Protein AF-A0A974X7M5-F1 (afdb_monomer_lite)

pLDDT: mean 91.16, std 11.38, range [59.94, 97.81]

Radius of gyration: 17.21 Å; chains: 1; bounding box: 49×20×52 Å

Structure (mmCIF, N/CA/C/O backbone):
data_AF-A0A974X7M5-F1
#
_entry.id   AF-A0A974X7M5-F1
#
loop_
_atom_site.group_PDB
_atom_site.id
_atom_site.type_symbol
_atom_site.label_atom_id
_atom_site.label_alt_id
_atom_site.label_comp_id
_atom_site.label_asym_id
_atom_site.label_entity_id
_atom_site.label_seq_id
_atom_site.pdbx_PDB_ins_code
_atom_site.Cartn_x
_atom_site.Cartn_y
_atom_site.Cartn_z
_atom_site.occupancy
_atom_site.B_iso_or_equiv
_atom_site.auth_seq_id
_atom_site.auth_comp_id
_atom_site.auth_asym_id
_atom_site.auth_atom_id
_atom_site.pdbx_PDB_model_num
ATOM 1 N N . MET A 1 1 ? 0.140 -9.125 0.142 1.00 68.38 1 MET A N 1
ATOM 2 C CA . MET A 1 1 ? 0.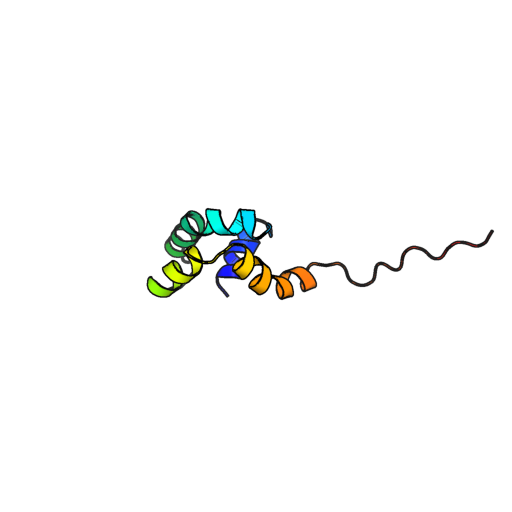330 -8.579 -1.226 1.00 68.38 1 MET A CA 1
ATOM 3 C C . MET A 1 1 ? -0.772 -7.573 -1.624 1.00 68.38 1 MET A C 1
ATOM 5 O O . MET A 1 1 ? -1.099 -7.461 -2.796 1.00 68.38 1 MET A O 1
ATOM 9 N N . ALA A 1 2 ? -1.320 -6.778 -0.691 1.00 94.25 2 ALA A N 1
ATOM 10 C CA . ALA A 1 2 ? -2.382 -5.806 -0.999 1.00 94.25 2 ALA A CA 1
ATOM 11 C C . ALA A 1 2 ? -1.856 -4.487 -1.597 1.00 94.25 2 ALA A C 1
ATOM 13 O O . ALA A 1 2 ? -2.405 -3.977 -2.568 1.00 94.25 2 ALA A O 1
ATOM 14 N N . LEU A 1 3 ? -0.733 -3.971 -1.076 1.00 96.19 3 LEU A N 1
ATOM 15 C CA . LEU A 1 3 ? -0.126 -2.719 -1.550 1.00 96.19 3 LEU A CA 1
ATOM 16 C C . LEU A 1 3 ? 0.229 -2.756 -3.045 1.00 96.19 3 LEU A C 1
ATOM 18 O O . LEU A 1 3 ? -0.004 -1.785 -3.760 1.00 96.19 3 LEU A O 1
ATOM 22 N N . ILE A 1 4 ? 0.769 -3.881 -3.521 1.00 96.81 4 ILE A N 1
ATOM 23 C CA . ILE A 1 4 ? 1.144 -4.064 -4.930 1.00 96.81 4 ILE A CA 1
ATOM 24 C C . ILE A 1 4 ? -0.100 -4.079 -5.820 1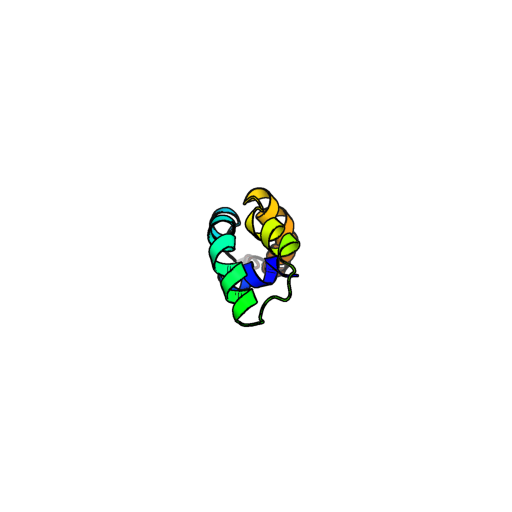.00 96.81 4 ILE A C 1
ATOM 26 O O . ILE A 1 4 ? -0.077 -3.474 -6.886 1.00 96.81 4 ILE A O 1
ATOM 30 N N . LYS A 1 5 ? -1.203 -4.692 -5.369 1.00 96.56 5 LYS A N 1
ATOM 31 C CA . LYS A 1 5 ? -2.476 -4.686 -6.100 1.00 96.56 5 LYS A CA 1
ATOM 32 C C . LYS A 1 5 ? -3.035 -3.268 -6.224 1.00 96.56 5 LYS A C 1
ATOM 34 O O . LYS A 1 5 ? -3.307 -2.826 -7.335 1.00 96.56 5 LYS A O 1
ATOM 39 N N . CYS A 1 6 ? -3.088 -2.516 -5.121 1.00 96.88 6 CYS A N 1
ATOM 40 C CA . CYS A 1 6 ? -3.475 -1.101 -5.132 1.00 96.88 6 CYS A CA 1
ATOM 41 C C . CYS A 1 6 ? -2.609 -0.268 -6.095 1.00 96.88 6 CYS A C 1
ATOM 43 O O . CYS A 1 6 ? -3.115 0.529 -6.883 1.00 96.88 6 CYS A O 1
ATOM 45 N N . TRP A 1 7 ? -1.291 -0.473 -6.057 1.00 97.19 7 TRP A N 1
ATOM 46 C CA . TRP A 1 7 ? -0.341 0.195 -6.944 1.00 97.19 7 TRP A CA 1
ATOM 47 C C . TRP A 1 7 ? -0.558 -0.166 -8.420 1.00 97.19 7 TRP A C 1
ATOM 49 O O . TRP A 1 7 ? -0.560 0.718 -9.277 1.00 97.19 7 TRP A O 1
ATOM 59 N N . ALA A 1 8 ? -0.785 -1.445 -8.718 1.00 95.88 8 ALA A N 1
ATOM 60 C CA . ALA A 1 8 ? -1.003 -1.944 -10.070 1.00 95.88 8 ALA A CA 1
ATOM 61 C C . ALA A 1 8 ? -2.319 -1.433 -10.679 1.00 95.88 8 ALA A C 1
ATOM 63 O O . ALA A 1 8 ? -2.317 -1.005 -11.832 1.00 95.88 8 ALA A O 1
ATOM 64 N N . VAL A 1 9 ? -3.410 -1.392 -9.902 1.00 96.00 9 VAL A N 1
ATOM 65 C CA . VAL A 1 9 ? -4.715 -0.855 -10.341 1.00 96.00 9 VAL A CA 1
ATOM 66 C C . VAL A 1 9 ? -4.591 0.592 -10.826 1.00 96.00 9 VAL A C 1
ATOM 68 O O . VAL A 1 9 ? -5.175 0.964 -11.841 1.00 96.00 9 VAL A O 1
ATOM 71 N N . LEU A 1 10 ? -3.759 1.399 -10.163 1.00 95.81 10 LEU A N 1
ATOM 72 C CA . LEU A 1 10 ? -3.501 2.789 -10.553 1.00 95.81 10 LEU A CA 1
ATOM 73 C C . LEU A 1 10 ? -2.412 2.949 -11.628 1.00 95.81 10 LEU A C 1
ATOM 75 O O . LEU A 1 10 ? -1.952 4.065 -11.867 1.00 95.81 10 LEU A O 1
ATOM 79 N N . ARG A 1 11 ? -1.993 1.859 -12.284 1.00 95.62 11 ARG A N 1
ATOM 80 C CA . ARG A 1 11 ? -0.913 1.829 -13.288 1.00 95.62 11 ARG A CA 1
ATOM 81 C C . ARG A 1 11 ? 0.431 2.311 -12.741 1.00 95.62 11 ARG A C 1
ATOM 83 O O . ARG A 1 11 ? 1.131 3.106 -13.364 1.00 95.62 11 ARG A O 1
ATOM 90 N N . ALA A 1 12 ? 0.801 1.782 -11.582 1.00 94.75 12 ALA A N 1
ATOM 91 C CA . ALA A 1 12 ? 2.130 1.905 -11.003 1.00 94.75 12 ALA A CA 1
ATOM 92 C C . ALA A 1 12 ? 2.612 3.348 -10.683 1.00 94.75 12 ALA A C 1
ATOM 94 O O . ALA A 1 12 ? 3.751 3.707 -10.999 1.00 94.75 12 ALA A O 1
ATOM 95 N N . PRO A 1 13 ? 1.818 4.203 -10.005 1.00 96.12 13 PRO A N 1
ATOM 96 C CA . PRO A 1 13 ? 2.229 5.570 -9.697 1.00 96.12 13 PRO A CA 1
ATOM 97 C C . PRO A 1 13 ? 3.335 5.635 -8.626 1.00 96.12 13 PRO A C 1
ATOM 99 O O . PRO A 1 13 ? 3.579 4.687 -7.877 1.00 96.12 13 PRO A O 1
ATOM 102 N N . ALA A 1 14 ? 3.980 6.801 -8.508 1.00 95.25 14 ALA A N 1
ATOM 103 C CA . ALA A 1 14 ? 4.883 7.111 -7.396 1.00 95.25 14 ALA A CA 1
ATOM 104 C C . ALA A 1 14 ? 4.145 7.088 -6.040 1.00 95.25 14 ALA A C 1
ATOM 106 O O . ALA A 1 14 ? 2.966 7.445 -5.979 1.00 95.25 14 ALA A O 1
ATOM 107 N N . GLY A 1 15 ? 4.841 6.774 -4.942 1.00 95.44 15 GLY A N 1
ATOM 108 C CA . GLY A 1 15 ? 4.265 6.670 -3.597 1.00 95.44 15 GLY A CA 1
ATOM 109 C C . GLY A 1 15 ? 3.565 7.947 -3.142 1.00 95.44 15 GLY A C 1
ATOM 110 O O . GLY A 1 15 ? 2.505 7.877 -2.533 1.00 95.44 15 GLY A O 1
ATOM 111 N N . LYS A 1 16 ? 4.073 9.121 -3.543 1.00 97.19 16 LYS A N 1
ATOM 112 C CA . LYS A 1 16 ? 3.429 10.425 -3.287 1.00 97.19 16 LYS A CA 1
ATOM 113 C C . LYS A 1 16 ? 2.029 10.579 -3.895 1.00 97.19 16 LYS A C 1
ATOM 115 O O . LYS A 1 16 ? 1.241 11.370 -3.398 1.00 97.19 16 LYS A O 1
ATOM 120 N N . ARG A 1 17 ? 1.736 9.860 -4.984 1.00 97.19 17 ARG A N 1
ATOM 121 C CA . ARG A 1 17 ? 0.406 9.822 -5.614 1.00 97.19 17 ARG A CA 1
ATOM 122 C C . ARG A 1 17 ? -0.416 8.647 -5.098 1.00 97.19 17 ARG A C 1
ATOM 124 O O . ARG A 1 17 ? -1.619 8.782 -4.956 1.00 97.19 17 ARG A O 1
ATOM 131 N N . LEU A 1 18 ? 0.226 7.515 -4.807 1.00 97.38 18 LEU A N 1
ATOM 132 C CA . LEU A 1 18 ? -0.456 6.331 -4.290 1.00 97.38 18 LEU A CA 1
ATOM 133 C C . LEU A 1 18 ? -0.971 6.530 -2.860 1.00 97.38 18 LEU A C 1
ATOM 135 O O . LEU A 1 18 ? -2.133 6.250 -2.605 1.00 97.38 18 LEU A O 1
ATOM 139 N N . ALA A 1 19 ? -0.138 7.026 -1.943 1.00 97.00 19 ALA A N 1
ATOM 140 C CA . ALA A 1 19 ? -0.471 7.153 -0.523 1.00 97.00 19 ALA A CA 1
ATOM 141 C C . ALA A 1 19 ? -1.799 7.894 -0.254 1.00 97.00 19 ALA A C 1
ATOM 143 O O . ALA A 1 19 ? -2.651 7.312 0.411 1.00 97.00 19 ALA A O 1
ATOM 144 N N . PRO A 1 20 ? -2.061 9.098 -0.810 1.00 97.31 20 PRO A N 1
ATOM 145 C CA . PRO A 1 20 ? -3.345 9.777 -0.602 1.00 97.31 20 PRO A CA 1
ATOM 146 C C . PRO A 1 20 ? -4.537 9.075 -1.274 1.00 97.31 20 PRO A C 1
ATOM 148 O O . PRO A 1 20 ? -5.679 9.371 -0.940 1.00 97.31 20 PRO A O 1
ATOM 151 N N . MET A 1 21 ? -4.296 8.143 -2.203 1.00 97.62 21 MET A N 1
ATOM 152 C CA . MET A 1 21 ? -5.346 7.354 -2.856 1.00 97.62 21 MET A CA 1
ATOM 153 C C . MET A 1 21 ? -5.713 6.085 -2.081 1.00 97.62 21 MET A C 1
ATOM 155 O O . MET A 1 21 ? -6.813 5.567 -2.267 1.00 97.62 21 MET A O 1
ATOM 159 N N . LEU A 1 22 ? -4.831 5.580 -1.209 1.00 97.44 22 LEU A N 1
ATOM 160 C CA . LEU A 1 22 ? -5.086 4.368 -0.423 1.00 97.44 22 LEU A CA 1
ATOM 161 C C . LEU A 1 22 ? -6.373 4.447 0.426 1.00 97.44 22 LEU A C 1
ATOM 163 O O . LEU A 1 22 ? -7.121 3.469 0.376 1.00 97.44 22 LEU A O 1
ATOM 167 N N . PRO A 1 23 ? -6.708 5.564 1.115 1.00 97.81 23 PRO A N 1
ATOM 168 C CA . PRO A 1 23 ? -7.971 5.683 1.853 1.00 97.81 23 PRO A CA 1
ATOM 169 C C . PRO A 1 23 ? -9.231 5.465 1.006 1.00 97.81 23 PRO A C 1
ATOM 171 O O . PRO A 1 23 ? -10.242 5.014 1.529 1.00 97.81 23 PRO A O 1
ATOM 174 N N . PHE A 1 24 ? -9.180 5.768 -0.294 1.00 97.31 24 PHE A N 1
ATOM 175 C CA . PHE A 1 24 ? -10.314 5.606 -1.208 1.00 97.31 24 PHE A CA 1
ATOM 176 C C . PHE A 1 24 ? -10.308 4.238 -1.892 1.00 97.31 24 PHE A C 1
ATOM 178 O O . PHE A 1 24 ? -11.349 3.607 -2.060 1.00 97.31 24 PHE A O 1
ATOM 185 N N . LEU A 1 25 ? -9.123 3.772 -2.288 1.00 97.31 25 LEU A N 1
ATOM 186 C CA . LEU A 1 25 ? -8.972 2.555 -3.073 1.00 97.31 25 LEU A CA 1
ATOM 187 C C . LEU A 1 25 ? -9.138 1.290 -2.223 1.00 97.31 25 LEU A C 1
ATOM 189 O O . LEU A 1 25 ? -9.741 0.326 -2.683 1.00 97.31 25 LEU A O 1
ATOM 193 N N . VAL A 1 26 ? -8.625 1.283 -0.987 1.00 97.69 26 VAL A N 1
ATOM 194 C CA . VAL A 1 26 ? -8.670 0.095 -0.120 1.00 97.69 26 VAL A CA 1
ATOM 195 C C . VAL A 1 26 ? -10.112 -0.313 0.217 1.00 97.69 26 VAL A C 1
ATOM 197 O O . VAL A 1 26 ? -10.424 -1.486 0.020 1.00 97.69 26 VAL A O 1
ATOM 200 N N . PRO A 1 27 ? -11.025 0.589 0.641 1.00 97.38 27 PRO A N 1
ATOM 201 C CA . PRO A 1 27 ? -12.418 0.214 0.890 1.00 97.38 27 PRO A CA 1
ATOM 202 C C . PRO A 1 27 ? -13.145 -0.267 -0.367 1.00 97.38 27 PRO A C 1
ATOM 204 O O . PRO A 1 27 ? -13.904 -1.228 -0.293 1.00 97.38 27 PRO A O 1
ATOM 207 N N . LEU A 1 28 ? -12.891 0.363 -1.522 1.00 97.44 28 LEU A N 1
ATOM 208 C CA . LEU A 1 28 ? -13.503 -0.029 -2.793 1.00 97.44 28 LEU A CA 1
ATOM 209 C C . LEU A 1 28 ? -13.109 -1.459 -3.175 1.00 97.44 28 LEU A C 1
ATOM 211 O O . LEU A 1 28 ? -13.968 -2.293 -3.440 1.00 97.44 28 LEU A O 1
ATOM 215 N N . LEU A 1 29 ? -11.811 -1.760 -3.122 1.00 97.25 29 LEU A N 1
ATOM 216 C CA . LEU A 1 29 ? -11.310 -3.091 -3.445 1.00 97.25 29 LEU A CA 1
ATOM 217 C C . LEU A 1 29 ? -11.725 -4.143 -2.404 1.00 97.25 29 LEU A C 1
ATOM 219 O O . LEU A 1 29 ? -11.943 -5.289 -2.775 1.00 97.25 29 LEU A O 1
ATOM 223 N N . ARG A 1 30 ? -11.870 -3.788 -1.118 1.00 97.44 30 ARG A N 1
ATOM 224 C CA . ARG A 1 30 ? -12.430 -4.707 -0.107 1.00 9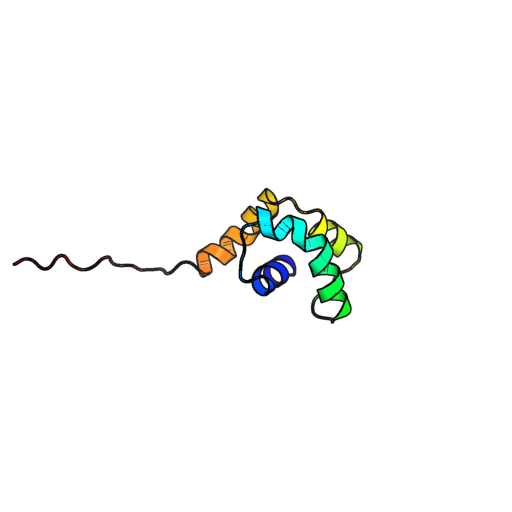7.44 30 ARG A CA 1
ATOM 225 C C . ARG A 1 30 ? -13.903 -5.010 -0.382 1.00 97.44 30 ARG A C 1
ATOM 227 O O . ARG A 1 30 ? -14.297 -6.169 -0.359 1.00 97.44 30 ARG A O 1
ATOM 234 N N . ARG A 1 31 ? -14.704 -3.981 -0.687 1.00 97.12 31 ARG A N 1
ATOM 235 C CA . ARG A 1 31 ? -16.133 -4.120 -1.014 1.00 97.12 31 ARG A CA 1
ATOM 236 C C . ARG A 1 31 ? -16.351 -5.037 -2.215 1.00 97.12 31 ARG A C 1
ATOM 238 O O . ARG A 1 31 ? -17.258 -5.858 -2.194 1.00 97.12 31 ARG A O 1
ATOM 245 N N . ASP A 1 32 ? -15.513 -4.895 -3.236 1.00 95.94 32 ASP A N 1
ATOM 246 C CA . ASP A 1 32 ? -15.619 -5.676 -4.468 1.00 95.94 32 ASP A CA 1
ATOM 247 C C . ASP A 1 32 ? -14.969 -7.077 -4.338 1.00 95.94 32 ASP A C 1
ATOM 249 O O . ASP A 1 32 ? -14.931 -7.831 -5.305 1.00 95.94 32 ASP A O 1
ATOM 253 N N . GLY A 1 33 ? -14.461 -7.449 -3.151 1.00 95.31 33 GLY A N 1
ATOM 254 C CA . GLY A 1 33 ? -13.833 -8.752 -2.883 1.00 95.31 33 GLY A CA 1
ATOM 255 C C . GLY A 1 33 ? -12.415 -8.906 -3.447 1.00 95.31 33 GLY A C 1
ATOM 256 O O . GLY A 1 33 ? -11.823 -9.981 -3.393 1.00 95.31 33 GLY A O 1
ATOM 257 N N . GLU A 1 34 ? -11.836 -7.830 -3.976 1.00 95.94 34 GLU A N 1
ATOM 258 C CA . GLU A 1 34 ? -10.491 -7.807 -4.553 1.00 95.94 34 GLU A CA 1
ATOM 259 C C . GLU A 1 34 ? -9.386 -7.794 -3.485 1.00 95.94 34 GLU A C 1
ATOM 261 O O . GLU A 1 34 ? -8.239 -8.162 -3.773 1.00 95.94 34 GLU A O 1
ATOM 266 N N . LEU A 1 35 ? -9.702 -7.353 -2.267 1.00 96.62 35 LEU A N 1
ATOM 267 C CA . LEU A 1 35 ? -8.818 -7.395 -1.105 1.00 96.62 35 LEU A CA 1
ATOM 268 C C . LEU A 1 35 ? -9.510 -8.104 0.057 1.00 96.62 35 LEU A C 1
ATOM 270 O O . LEU A 1 35 ? -10.505 -7.609 0.578 1.00 96.62 35 LEU A O 1
ATOM 274 N N . ASP A 1 36 ? -8.911 -9.202 0.506 1.00 96.19 36 ASP A N 1
ATOM 275 C CA . ASP A 1 36 ? -9.248 -9.849 1.770 1.00 96.19 36 ASP A CA 1
ATOM 276 C C . ASP A 1 36 ? -8.290 -9.327 2.846 1.00 96.19 36 ASP A C 1
ATOM 278 O O . ASP A 1 36 ? -7.105 -9.665 2.864 1.00 96.19 36 ASP A O 1
ATOM 282 N N . LEU A 1 37 ? -8.778 -8.371 3.635 1.00 96.31 37 LEU A N 1
ATOM 283 C CA . LEU A 1 37 ? -8.044 -7.702 4.706 1.00 96.31 37 LEU A CA 1
ATOM 284 C C . LEU A 1 37 ? -8.983 -7.517 5.891 1.00 96.31 37 LEU A C 1
ATOM 286 O O . LEU A 1 37 ? -10.143 -7.125 5.717 1.00 96.31 37 LEU A O 1
ATOM 290 N N . THR A 1 38 ? -8.447 -7.701 7.090 1.00 97.06 38 THR A N 1
ATOM 291 C CA . THR A 1 38 ? -9.068 -7.235 8.333 1.00 97.06 38 THR A CA 1
ATOM 292 C C . THR A 1 38 ? -9.086 -5.702 8.397 1.00 97.06 38 THR A C 1
ATOM 294 O O . THR A 1 38 ? -8.397 -5.014 7.634 1.00 97.06 38 THR A O 1
ATOM 297 N N . ASP A 1 39 ? -9.879 -5.139 9.310 1.00 97.06 39 ASP A N 1
ATOM 298 C CA . ASP A 1 39 ? -9.944 -3.683 9.485 1.00 97.06 39 ASP A CA 1
ATOM 299 C C . ASP A 1 39 ? -8.613 -3.094 9.966 1.00 97.06 39 ASP A C 1
ATOM 301 O O . ASP A 1 39 ? -8.197 -2.046 9.468 1.00 97.06 39 ASP A O 1
ATOM 305 N N . ASP A 1 40 ? -7.895 -3.805 10.837 1.00 97.62 40 ASP A N 1
ATOM 306 C CA . ASP A 1 40 ? -6.576 -3.391 11.324 1.00 97.62 40 ASP A CA 1
ATOM 307 C C . ASP A 1 40 ? -5.537 -3.366 10.193 1.00 97.62 40 ASP A C 1
ATOM 309 O O . ASP A 1 40 ? -4.776 -2.405 10.044 1.00 97.62 40 ASP A O 1
ATOM 313 N N . GLU A 1 41 ? -5.527 -4.383 9.329 1.00 97.12 41 GLU A N 1
ATOM 314 C CA . GLU A 1 41 ? -4.633 -4.419 8.168 1.00 97.12 41 GLU A CA 1
ATOM 315 C C . GLU A 1 41 ? -4.963 -3.318 7.155 1.00 97.12 41 GLU A C 1
ATOM 317 O O . GLU A 1 41 ? -4.056 -2.696 6.590 1.00 97.12 41 GLU A O 1
ATOM 322 N N . ALA A 1 42 ? -6.252 -3.049 6.933 1.00 97.62 42 ALA A N 1
ATOM 323 C CA . ALA A 1 42 ? -6.695 -1.960 6.074 1.00 97.62 42 ALA A CA 1
ATOM 324 C C . ALA A 1 42 ? -6.267 -0.598 6.641 1.00 97.62 42 ALA A C 1
ATOM 326 O O . ALA A 1 42 ? -5.746 0.233 5.893 1.00 97.62 42 ALA A O 1
ATOM 327 N N . ALA A 1 43 ? -6.407 -0.386 7.952 1.00 97.75 43 ALA A N 1
ATOM 328 C CA . ALA A 1 43 ? -5.966 0.832 8.624 1.00 97.75 43 ALA A CA 1
ATOM 329 C C . ALA A 1 43 ? -4.450 1.041 8.482 1.00 97.75 43 ALA A C 1
ATOM 331 O O . ALA A 1 43 ? -4.007 2.127 8.099 1.00 97.75 43 ALA A O 1
ATOM 332 N N . LEU A 1 44 ? -3.648 -0.010 8.691 1.00 97.31 44 LEU A N 1
ATOM 333 C CA . LEU A 1 44 ? -2.195 0.035 8.494 1.00 97.31 44 LEU A CA 1
ATOM 334 C C . LEU A 1 44 ? -1.806 0.350 7.044 1.00 97.31 44 LEU A C 1
ATOM 336 O O . LEU A 1 44 ? -0.854 1.097 6.799 1.00 97.31 44 LEU A O 1
ATOM 340 N N . LEU A 1 45 ? -2.522 -0.225 6.075 1.00 97.06 45 LEU A N 1
ATOM 341 C CA . LEU A 1 45 ? -2.287 0.018 4.654 1.00 97.06 45 LEU A CA 1
ATOM 342 C C . LEU A 1 45 ? -2.593 1.474 4.286 1.00 97.06 45 LEU A C 1
ATOM 344 O O . LEU A 1 45 ? -1.782 2.112 3.617 1.00 97.06 45 LEU A O 1
ATOM 348 N N . VAL A 1 46 ? -3.723 2.006 4.752 1.00 97.31 46 VAL A N 1
ATOM 349 C CA . VAL A 1 46 ? -4.173 3.378 4.481 1.00 97.31 46 VAL A CA 1
ATOM 350 C C . VAL A 1 46 ? -3.295 4.428 5.171 1.00 97.31 46 VAL A C 1
ATOM 352 O O . VAL A 1 46 ? -3.035 5.479 4.589 1.00 97.31 46 VAL A O 1
ATOM 355 N N . ALA A 1 47 ? -2.781 4.141 6.369 1.00 97.06 47 ALA A N 1
ATOM 356 C CA . ALA A 1 47 ? -1.902 5.044 7.118 1.00 97.06 47 ALA A CA 1
ATOM 357 C C . ALA A 1 47 ? -0.451 5.084 6.593 1.00 97.06 47 ALA A C 1
ATOM 359 O O . ALA A 1 47 ? 0.392 5.824 7.109 1.00 97.06 47 ALA A O 1
ATOM 360 N N . MET A 1 48 ? -0.114 4.273 5.588 1.00 96.06 48 MET A N 1
ATOM 361 C CA . MET A 1 48 ? 1.260 4.131 5.125 1.00 96.06 48 MET A CA 1
ATOM 362 C C . MET A 1 48 ? 1.771 5.400 4.436 1.00 96.06 48 MET A C 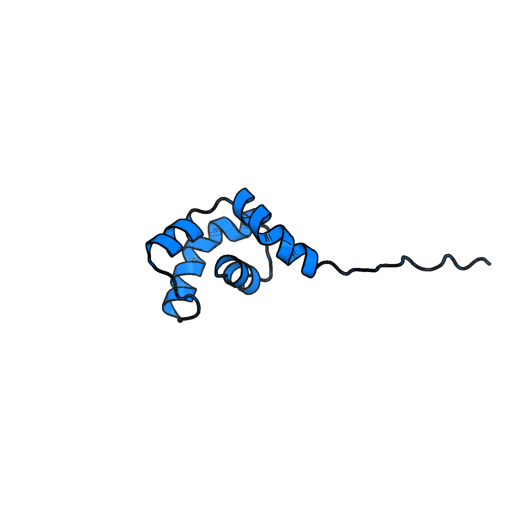1
ATOM 364 O O . MET A 1 48 ? 1.211 5.876 3.450 1.00 96.06 48 MET A O 1
ATOM 368 N N . SER A 1 49 ? 2.911 5.915 4.902 1.00 96.88 49 SER A N 1
ATOM 369 C CA . SER A 1 49 ? 3.536 7.085 4.282 1.00 96.88 49 SER A CA 1
ATOM 370 C C . SER A 1 49 ? 4.002 6.810 2.847 1.00 96.88 49 SER A C 1
ATOM 372 O O . SER A 1 49 ? 4.351 5.680 2.484 1.00 96.88 49 SER A O 1
ATOM 374 N N . ALA A 1 50 ? 4.087 7.869 2.035 1.00 96.75 50 ALA A N 1
ATOM 375 C CA . ALA A 1 50 ? 4.606 7.797 0.668 1.00 96.75 50 ALA A CA 1
ATOM 376 C C . ALA A 1 50 ? 6.016 7.182 0.610 1.00 96.75 50 ALA A C 1
ATOM 378 O O . ALA A 1 50 ? 6.262 6.287 -0.194 1.00 96.75 50 ALA A O 1
ATOM 379 N N . ALA A 1 51 ? 6.912 7.590 1.516 1.00 97.38 51 ALA A N 1
ATOM 380 C CA . ALA A 1 51 ? 8.276 7.063 1.581 1.00 97.38 51 ALA A CA 1
ATOM 381 C C . ALA A 1 51 ? 8.309 5.559 1.903 1.00 97.38 51 ALA A C 1
ATOM 383 O O . ALA A 1 51 ? 9.077 4.805 1.309 1.00 97.38 51 ALA A O 1
ATOM 384 N N . THR A 1 52 ? 7.457 5.093 2.821 1.00 96.94 52 THR A N 1
ATOM 385 C CA . THR A 1 52 ? 7.365 3.660 3.145 1.00 96.94 52 THR A CA 1
ATOM 386 C C . THR A 1 52 ? 6.776 2.865 1.988 1.00 96.94 52 THR A C 1
ATOM 388 O O . THR A 1 52 ? 7.273 1.783 1.677 1.00 96.94 52 THR A O 1
ATOM 391 N N . THR A 1 53 ? 5.764 3.423 1.326 1.00 96.12 53 THR A N 1
ATOM 392 C CA . THR A 1 53 ? 5.157 2.855 0.122 1.00 96.12 53 THR A CA 1
ATOM 393 C C . THR A 1 53 ? 6.196 2.678 -0.985 1.00 96.12 53 THR A C 1
ATOM 395 O O . THR A 1 53 ? 6.329 1.582 -1.524 1.00 96.12 53 THR A O 1
ATOM 398 N N . ASP A 1 54 ? 6.987 3.715 -1.277 1.00 95.81 54 ASP A N 1
ATOM 399 C CA . ASP A 1 54 ? 8.040 3.652 -2.295 1.00 95.81 54 ASP A CA 1
ATOM 400 C C . ASP A 1 54 ? 9.114 2.611 -1.945 1.00 95.81 54 ASP A C 1
ATOM 402 O O . ASP A 1 54 ? 9.463 1.800 -2.801 1.00 95.81 54 ASP A O 1
ATOM 406 N N . ARG A 1 55 ? 9.577 2.551 -0.686 1.00 97.06 55 ARG A N 1
ATOM 407 C CA . ARG A 1 55 ? 10.538 1.520 -0.243 1.00 97.06 55 ARG A CA 1
ATOM 408 C C . ARG A 1 55 ? 10.001 0.100 -0.424 1.00 97.06 55 ARG A C 1
ATOM 410 O O . ARG A 1 55 ? 10.728 -0.766 -0.895 1.00 97.06 55 ARG A O 1
ATOM 417 N N . ARG A 1 56 ? 8.734 -0.146 -0.071 1.00 96.19 56 ARG A N 1
ATOM 418 C CA . ARG A 1 56 ? 8.101 -1.471 -0.206 1.00 96.19 56 ARG A CA 1
ATOM 419 C C . ARG A 1 56 ? 7.861 -1.873 -1.663 1.00 96.19 56 ARG A C 1
ATOM 421 O O . ARG A 1 56 ? 7.858 -3.061 -1.960 1.00 96.19 56 ARG A O 1
ATOM 428 N N . LEU A 1 57 ? 7.666 -0.904 -2.558 1.00 96.62 57 LEU A N 1
ATOM 429 C CA . LEU A 1 57 ? 7.437 -1.138 -3.987 1.00 96.62 57 LEU A CA 1
ATOM 430 C C . LEU A 1 57 ? 8.718 -1.131 -4.830 1.00 96.62 57 LEU A C 1
ATOM 432 O O . LEU A 1 57 ? 8.642 -1.447 -6.015 1.00 96.62 57 LEU A O 1
ATOM 436 N N . ALA A 1 58 ? 9.874 -0.786 -4.255 1.00 95.81 58 ALA A N 1
ATOM 437 C CA . ALA A 1 58 ? 11.144 -0.711 -4.979 1.00 95.81 58 ALA A CA 1
ATOM 438 C C . ALA A 1 58 ? 11.444 -2.013 -5.741 1.00 95.81 58 ALA A C 1
ATOM 440 O O . ALA A 1 58 ? 11.637 -1.983 -6.952 1.00 95.81 58 ALA A O 1
ATOM 441 N N . GLY A 1 59 ? 11.324 -3.163 -5.070 1.00 95.00 59 GLY A N 1
ATOM 442 C CA . GLY A 1 59 ? 11.547 -4.464 -5.702 1.00 95.00 59 GLY A CA 1
ATOM 443 C C . GLY A 1 59 ? 10.581 -4.782 -6.850 1.00 95.00 59 GLY A C 1
ATOM 444 O O . GLY A 1 59 ? 10.981 -5.417 -7.820 1.00 95.00 59 GLY A O 1
ATOM 445 N N . GLU A 1 60 ? 9.325 -4.325 -6.797 1.00 95.06 60 GLU A N 1
ATOM 446 C CA . GLU A 1 60 ? 8.390 -4.506 -7.919 1.00 95.06 60 GLU A CA 1
ATOM 447 C C . GLU A 1 60 ? 8.688 -3.560 -9.085 1.00 95.06 60 GLU A C 1
ATOM 449 O O . GLU A 1 60 ? 8.529 -3.929 -10.247 1.00 95.06 60 GLU A O 1
ATOM 454 N N . ARG A 1 61 ? 9.170 -2.349 -8.798 1.00 93.25 61 ARG A N 1
ATOM 455 C CA . ARG A 1 61 ? 9.601 -1.397 -9.830 1.00 93.25 6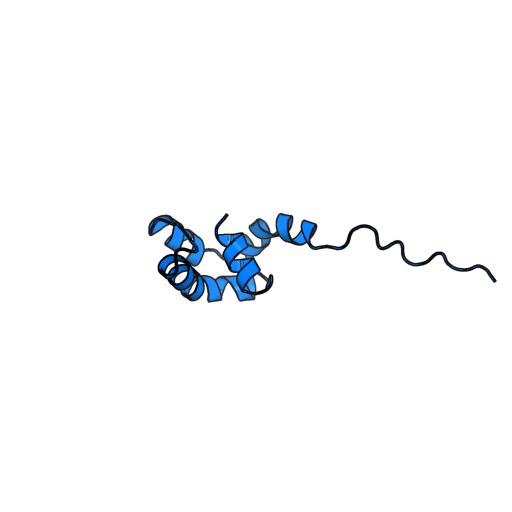1 ARG A CA 1
ATOM 456 C C . ARG A 1 61 ? 10.838 -1.876 -10.567 1.00 93.25 61 ARG A C 1
ATOM 458 O O . ARG A 1 61 ? 10.892 -1.759 -11.788 1.00 93.25 61 ARG A O 1
ATOM 465 N N . ASP A 1 62 ? 11.781 -2.476 -9.854 1.00 92.94 62 ASP A N 1
ATOM 466 C CA . ASP A 1 62 ? 12.993 -3.038 -10.450 1.00 92.94 62 ASP A CA 1
ATOM 467 C C . ASP A 1 62 ? 12.679 -4.181 -11.426 1.00 92.94 62 ASP A C 1
ATOM 469 O O . ASP A 1 62 ? 13.411 -4.392 -12.395 1.00 92.94 62 ASP A O 1
ATOM 473 N N . LYS A 1 63 ? 11.571 -4.906 -11.214 1.00 91.44 63 LYS A N 1
ATOM 474 C CA . LYS A 1 63 ? 11.068 -5.915 -12.162 1.00 91.44 63 LYS A CA 1
ATOM 475 C C . LYS A 1 63 ? 10.455 -5.291 -13.419 1.00 91.44 63 LYS A C 1
ATOM 477 O O . LYS A 1 63 ? 10.498 -5.915 -14.473 1.00 91.44 63 LYS A O 1
ATOM 482 N N . MET A 1 64 ? 9.889 -4.085 -13.321 1.00 88.25 64 MET A N 1
ATOM 483 C CA . MET A 1 64 ? 9.334 -3.354 -14.468 1.00 88.25 64 MET A CA 1
ATOM 484 C C . MET A 1 64 ? 10.406 -2.652 -15.312 1.00 88.25 64 MET A C 1
ATOM 486 O O . MET A 1 64 ? 10.139 -2.301 -16.462 1.00 88.25 64 MET A O 1
ATOM 490 N N . MET A 1 65 ? 11.606 -2.421 -14.770 1.00 84.50 65 MET A N 1
ATOM 491 C CA . MET A 1 65 ? 12.690 -1.804 -15.531 1.00 84.50 65 MET A CA 1
ATOM 492 C C . MET A 1 65 ? 13.193 -2.742 -16.642 1.00 84.50 65 MET A C 1
ATOM 494 O O . MET A 1 65 ? 13.599 -3.871 -16.353 1.00 84.50 65 MET A O 1
ATOM 498 N N . PRO A 1 66 ? 13.244 -2.280 -17.908 1.00 77.50 66 PRO A N 1
ATOM 499 C CA . PRO A 1 66 ? 13.859 -3.045 -18.983 1.00 77.50 66 PRO A CA 1
ATOM 500 C C . PRO A 1 66 ? 15.328 -3.330 -18.657 1.00 77.50 66 PRO A C 1
ATOM 502 O O . PRO A 1 66 ? 16.123 -2.405 -18.483 1.00 77.50 66 PRO A O 1
ATOM 505 N N . ARG A 1 67 ? 15.702 -4.609 -18.594 1.00 73.31 67 ARG A N 1
ATOM 506 C CA . ARG A 1 67 ? 17.099 -5.031 -18.439 1.00 73.31 67 ARG A CA 1
ATOM 507 C C . ARG A 1 67 ? 17.730 -5.199 -19.820 1.00 73.31 67 ARG A C 1
ATOM 509 O O . ARG A 1 67 ? 17.095 -5.732 -20.721 1.00 73.31 67 ARG A O 1
ATOM 516 N N . GLY A 1 68 ? 18.977 -4.754 -19.985 1.00 68.00 68 GLY A N 1
ATOM 517 C CA . GLY A 1 68 ? 19.733 -4.989 -21.220 1.00 68.00 68 GLY A CA 1
ATOM 518 C C . GLY A 1 68 ? 19.450 -4.012 -22.364 1.00 68.00 68 GLY A C 1
ATOM 519 O O . GLY A 1 68 ? 19.406 -4.422 -23.520 1.00 68.00 68 GLY A O 1
ATOM 520 N N . ARG A 1 69 ? 19.330 -2.705 -22.091 1.00 62.38 69 ARG A N 1
ATOM 521 C CA . ARG A 1 69 ? 19.554 -1.701 -23.144 1.00 62.38 69 ARG A CA 1
ATOM 522 C C . ARG A 1 69 ? 21.052 -1.634 -23.437 1.00 62.38 69 ARG A C 1
ATOM 524 O O . ARG A 1 69 ? 21.755 -0.763 -22.937 1.00 62.38 69 ARG A O 1
ATOM 531 N N . SER A 1 70 ? 21.550 -2.587 -24.223 1.00 64.75 70 SER A N 1
ATOM 532 C CA . SER A 1 70 ? 22.782 -2.369 -24.974 1.00 64.75 70 SER A CA 1
ATOM 533 C C . SER A 1 70 ? 22.482 -1.208 -25.916 1.00 64.75 70 SER A C 1
ATOM 535 O O . SER A 1 70 ? 21.763 -1.358 -26.903 1.00 64.75 70 SER A O 1
ATOM 537 N N . HIS A 1 71 ? 22.917 -0.010 -25.530 1.00 64.88 71 HIS A N 1
ATOM 538 C CA . HIS A 1 71 ? 22.930 1.124 -26.435 1.00 64.88 71 HIS A CA 1
ATOM 539 C C . HIS A 1 71 ? 23.771 0.694 -27.642 1.00 64.88 71 HIS A C 1
ATOM 541 O O . HIS A 1 71 ? 24.882 0.199 -27.468 1.00 64.88 71 HIS A O 1
ATOM 547 N N . THR A 1 72 ? 23.153 0.768 -28.822 1.00 69.38 72 THR A N 1
ATOM 548 C CA . THR A 1 72 ? 23.687 0.501 -30.166 1.00 69.38 72 THR A CA 1
ATOM 549 C C . THR A 1 72 ? 25.212 0.379 -30.244 1.00 69.38 72 THR A C 1
ATOM 551 O O . THR A 1 72 ? 25.921 1.299 -29.835 1.00 69.38 72 THR A O 1
ATOM 554 N N . ARG A 1 73 ? 25.717 -0.700 -30.866 1.00 60.22 73 ARG A N 1
ATOM 555 C CA . ARG A 1 73 ? 27.101 -0.752 -31.374 1.00 60.22 73 ARG A CA 1
ATOM 556 C C . ARG A 1 73 ? 27.375 0.551 -32.144 1.00 60.22 73 ARG A C 1
ATOM 558 O O . ARG A 1 73 ? 26.604 0.834 -33.063 1.00 60.22 73 ARG A O 1
ATOM 565 N N . PRO A 1 74 ? 28.414 1.338 -31.813 1.00 66.25 74 PRO A N 1
ATOM 566 C CA . PRO A 1 74 ? 28.819 2.427 -32.683 1.00 66.25 74 PRO A CA 1
ATOM 567 C C . PRO A 1 74 ? 29.295 1.777 -33.983 1.00 66.25 74 PRO A C 1
ATOM 569 O O . PRO A 1 74 ? 30.263 1.018 -33.983 1.00 66.25 74 PRO A O 1
ATOM 572 N N . GLY A 1 75 ? 28.553 1.977 -35.070 1.00 61.72 75 GLY A N 1
ATOM 573 C CA . GLY A 1 75 ? 29.030 1.595 -36.392 1.00 61.72 75 GLY A CA 1
ATOM 574 C C . GLY A 1 75 ? 30.275 2.422 -36.690 1.00 61.72 75 GLY A C 1
ATOM 575 O O . GLY A 1 75 ? 30.183 3.644 -36.775 1.00 61.72 75 GLY A O 1
ATOM 576 N N . SER A 1 76 ? 31.434 1.778 -36.781 1.00 70.62 76 SER A N 1
ATOM 577 C CA . SER A 1 76 ? 32.632 2.390 -37.348 1.00 70.62 76 SER A CA 1
ATOM 578 C C . SER A 1 76 ? 32.445 2.479 -38.863 1.00 70.62 76 SER A C 1
ATOM 580 O O . SER A 1 76 ? 32.238 1.442 -39.499 1.00 70.62 76 SER A O 1
ATOM 582 N N . LEU A 1 77 ? 32.459 3.707 -39.393 1.00 59.94 77 LEU A N 1
ATOM 583 C CA . LEU A 1 77 ? 32.638 3.994 -40.820 1.00 59.94 77 LEU A CA 1
ATOM 584 C C . LEU A 1 77 ? 34.071 3.667 -41.251 1.00 59.94 77 LEU A C 1
ATOM 586 O O . LEU A 1 77 ? 34.983 3.878 -40.417 1.00 59.94 77 LEU A O 1
#

Foldseek 3Di:
DVLVVQCVVVPNDQLVVSLCCLVVSLVVCVVVVNDDDDPVRSVVRNPDHSVNSCVVCVVVVVVVDDPDPPPDDPDDD

Sequence (77 aa):
MALIKCWAVLRAPAGKRLAPMLPFLVPLLRRDGELDLTDDEAALLVAMSAATTDRRLAGERDKMMPRGRSHTRPGSL

Secondary structure (DSSP, 8-state):
-HHHHHHHHTTS--HHHHGGGHHHHHHHH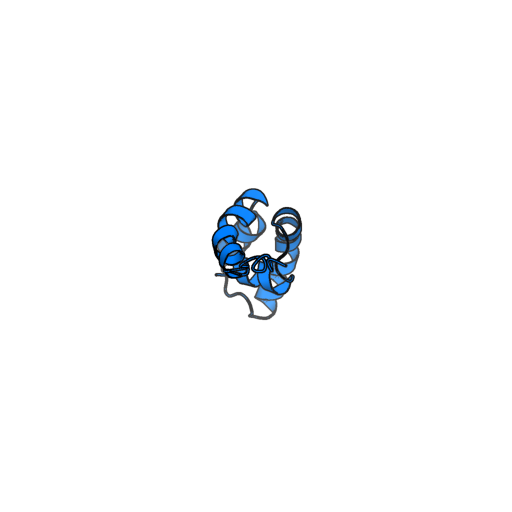HHTTS----HHHHHHHHT--HHHHHHHHHHHHHHHSPP----------